Protein AF-A0A523X2W4-F1 (afdb_monomer_lite)

Foldseek 3Di:
DDDPVVVVVPPPPPPFAWFKWFQFPVRDIFTFGFPDDDPFWTWGQTPPPSDTDIDGPNRTPDMDTDDDPVVVVVVVCVVVPPDDDDPDPPVVVVVVVVVVVVVPD

Sequence (105 aa):
MFSILFLSGNLYAKKKGAKLVIQKTDGQKIKGELIAVKKDSLLLLEQESGADVSVDIRNIEMVKIKKSKTLLGASLGFLAGVGVARPPPPQAQLRIAAEERSEYI

Secondary structure (DSSP, 8-state):
---GGGSGGG-----PPPEEEEEETTS-EEEEEEEEE-SSEEEEEETTT--EEEEEGGGEEEEEE---TTHHHHHHHHHHHHS--PPPPHHHHHHHHHHTTSS--

Structure (mmCIF, N/CA/C/O backbone):
data_AF-A0A523X2W4-F1
#
_entry.id   AF-A0A523X2W4-F1
#
loop_
_atom_site.group_PDB
_atom_site.id
_atom_site.type_symbol
_atom_site.label_atom_id
_atom_site.label_alt_id
_atom_site.label_comp_id
_atom_site.label_asym_id
_atom_site.label_entity_id
_atom_site.label_seq_id
_atom_site.pdbx_PDB_ins_code
_atom_site.Cartn_x
_atom_site.Cartn_y
_atom_site.Cartn_z
_atom_site.occupancy
_atom_site.B_iso_or_equiv
_atom_site.auth_seq_id
_atom_site.auth_comp_id
_atom_site.auth_asym_id
_atom_site.auth_atom_id
_atom_site.pdbx_PDB_model_num
ATOM 1 N N . MET A 1 1 ? 21.071 -31.857 -27.191 1.00 49.78 1 MET A N 1
ATOM 2 C CA . MET A 1 1 ? 20.664 -31.680 -25.780 1.00 49.78 1 MET A CA 1
ATOM 3 C C . MET A 1 1 ? 20.540 -30.186 -25.514 1.00 49.78 1 MET A C 1
ATOM 5 O O . MET A 1 1 ? 21.547 -29.499 -25.590 1.00 49.78 1 MET A O 1
ATOM 9 N N . PHE A 1 2 ? 19.328 -29.667 -25.305 1.00 49.03 2 PHE A N 1
ATOM 10 C CA . PHE A 1 2 ? 19.104 -28.249 -24.992 1.00 49.03 2 PHE A CA 1
ATOM 11 C C . PHE A 1 2 ? 19.054 -28.068 -23.472 1.00 49.03 2 PHE A C 1
ATOM 13 O O . PHE A 1 2 ? 18.332 -28.782 -22.782 1.00 49.03 2 PHE A O 1
ATOM 20 N N . SER A 1 3 ? 19.879 -27.159 -22.954 1.00 60.34 3 SER A N 1
ATOM 21 C CA . SER A 1 3 ? 20.070 -26.943 -21.520 1.00 60.34 3 SER A CA 1
ATOM 22 C C . SER A 1 3 ? 18.939 -26.089 -20.936 1.00 60.34 3 SER A C 1
ATOM 24 O O . SER A 1 3 ? 18.702 -24.970 -21.391 1.00 60.34 3 SER A O 1
ATOM 26 N N . ILE A 1 4 ? 18.269 -26.590 -19.894 1.00 63.69 4 ILE A N 1
ATOM 27 C CA . ILE A 1 4 ? 17.222 -25.886 -19.121 1.00 63.69 4 ILE A CA 1
ATOM 28 C C . ILE A 1 4 ? 17.739 -24.574 -18.492 1.00 63.69 4 ILE A C 1
ATOM 30 O O . ILE A 1 4 ? 16.953 -23.684 -18.169 1.00 63.69 4 ILE A O 1
ATOM 34 N N . LEU A 1 5 ? 19.061 -24.400 -18.395 1.00 59.59 5 LEU A N 1
ATOM 35 C CA . LEU A 1 5 ? 19.706 -23.191 -17.874 1.00 59.59 5 LEU A CA 1
ATOM 36 C C . LEU A 1 5 ? 19.472 -21.933 -18.729 1.00 59.59 5 LEU A C 1
ATOM 38 O O . LEU A 1 5 ? 19.657 -20.833 -18.225 1.00 59.59 5 LEU A O 1
ATOM 42 N N . PHE A 1 6 ? 19.047 -22.059 -19.991 1.00 58.38 6 PHE A N 1
ATOM 43 C CA . PHE A 1 6 ? 18.725 -20.892 -20.827 1.00 58.38 6 PHE A CA 1
ATOM 44 C C . PHE A 1 6 ? 17.307 -20.340 -20.578 1.00 58.38 6 PHE A C 1
ATOM 46 O O . PHE A 1 6 ? 16.999 -19.217 -20.973 1.00 58.38 6 PHE A O 1
ATOM 53 N N . LEU A 1 7 ? 16.436 -21.101 -19.898 1.00 54.72 7 LEU A N 1
ATOM 54 C CA . LEU A 1 7 ? 15.036 -20.728 -19.659 1.00 54.72 7 LEU A CA 1
ATOM 55 C C . LEU A 1 7 ? 14.819 -19.980 -18.327 1.00 54.72 7 LEU A C 1
ATOM 57 O O . LEU A 1 7 ? 13.752 -19.411 -18.101 1.00 54.72 7 LEU A O 1
ATOM 61 N N . SER A 1 8 ? 15.831 -19.911 -17.458 1.00 54.94 8 SER A N 1
ATOM 62 C CA . SER A 1 8 ? 15.778 -19.174 -16.185 1.00 54.94 8 SER A CA 1
ATOM 63 C C . SER A 1 8 ? 15.833 -17.647 -16.351 1.00 54.94 8 SER A C 1
ATOM 65 O O . SER A 1 8 ? 15.485 -16.923 -15.419 1.00 54.94 8 SER A O 1
ATOM 67 N N . GLY A 1 9 ? 16.171 -17.133 -17.542 1.00 54.09 9 GLY A N 1
ATOM 68 C CA . GLY A 1 9 ? 16.198 -15.692 -17.830 1.00 54.09 9 GLY A CA 1
ATOM 69 C C . GLY A 1 9 ? 14.828 -14.995 -17.798 1.00 54.09 9 GLY A C 1
ATOM 70 O O . GLY A 1 9 ? 14.770 -13.783 -17.616 1.00 54.09 9 GLY A O 1
ATOM 71 N N . ASN A 1 10 ? 13.721 -15.740 -17.918 1.00 53.56 10 ASN A N 1
ATOM 72 C CA . ASN A 1 10 ? 12.361 -15.176 -17.980 1.00 53.56 10 ASN A CA 1
ATOM 73 C C . ASN A 1 10 ? 11.586 -15.218 -16.649 1.00 53.56 10 ASN A C 1
ATOM 75 O O . ASN A 1 10 ? 10.468 -14.713 -16.572 1.00 53.56 10 ASN A O 1
ATOM 79 N N . LEU A 1 11 ? 12.166 -15.783 -15.583 1.00 49.94 11 LEU A N 1
ATOM 80 C CA . LEU A 1 11 ? 11.532 -15.877 -14.258 1.00 49.94 11 LEU A CA 1
ATOM 81 C C . LEU A 1 11 ? 11.929 -14.748 -13.296 1.00 49.94 11 LEU A C 1
ATOM 83 O O . LEU A 1 11 ? 11.444 -14.706 -12.167 1.00 49.94 11 LEU A O 1
ATOM 87 N N . TYR A 1 12 ? 12.709 -13.763 -13.752 1.00 48.97 12 TYR A N 1
ATOM 88 C CA . TYR A 1 12 ? 12.908 -12.502 -13.030 1.00 48.97 12 TYR A CA 1
ATOM 89 C C . TYR A 1 12 ? 11.727 -11.536 -13.242 1.00 48.97 12 TYR A C 1
ATOM 91 O O . TYR A 1 12 ? 11.887 -10.345 -13.504 1.00 48.97 12 TYR A O 1
ATOM 99 N N . ALA A 1 13 ? 10.496 -12.029 -13.121 1.00 51.12 13 ALA A N 1
ATOM 100 C CA . ALA A 1 13 ? 9.343 -11.161 -12.949 1.00 51.12 13 ALA A CA 1
ATOM 101 C C . ALA A 1 13 ? 9.327 -10.710 -11.485 1.00 51.12 13 ALA A C 1
ATOM 103 O O . ALA A 1 13 ? 8.630 -11.284 -10.648 1.00 51.12 13 ALA A O 1
ATOM 104 N N . LYS A 1 14 ? 10.125 -9.684 -11.155 1.00 53.94 14 LYS A N 1
ATOM 105 C CA . LYS A 1 14 ? 9.997 -8.976 -9.876 1.00 53.94 14 LYS A CA 1
ATOM 106 C C . LYS A 1 14 ? 8.569 -8.433 -9.826 1.00 53.94 14 LYS A C 1
ATOM 108 O O . LYS A 1 14 ? 8.281 -7.420 -10.465 1.00 53.94 14 LYS A O 1
ATOM 113 N N . LYS A 1 15 ? 7.664 -9.135 -9.133 1.00 58.53 15 LYS A N 1
ATOM 114 C CA . LYS A 1 15 ? 6.296 -8.676 -8.872 1.00 58.53 15 LYS A CA 1
ATOM 115 C C . LYS A 1 15 ? 6.414 -7.407 -8.036 1.00 58.53 15 LYS A C 1
ATOM 117 O O . LYS A 1 15 ? 6.517 -7.474 -6.820 1.00 58.53 15 LYS A O 1
ATOM 122 N N . LYS A 1 16 ? 6.499 -6.259 -8.705 1.00 69.62 16 LYS A N 1
ATOM 123 C CA . LYS A 1 16 ? 6.402 -4.960 -8.048 1.00 69.62 16 LYS A CA 1
ATOM 124 C C . LYS A 1 16 ? 4.965 -4.842 -7.562 1.00 69.62 16 LYS A C 1
ATOM 126 O O . LYS A 1 16 ? 4.038 -4.966 -8.367 1.00 69.62 16 LYS A O 1
ATOM 131 N N . GLY A 1 17 ? 4.796 -4.668 -6.261 1.00 77.19 17 GLY A N 1
ATOM 132 C CA . GLY A 1 17 ? 3.515 -4.367 -5.652 1.00 77.19 17 GLY A CA 1
ATOM 133 C C . GLY A 1 17 ? 2.912 -3.092 -6.238 1.00 77.19 17 GLY A C 1
ATOM 134 O O . GLY A 1 17 ? 3.569 -2.293 -6.919 1.00 77.19 17 GLY A O 1
ATOM 135 N N . ALA A 1 18 ? 1.620 -2.887 -5.997 1.00 87.38 18 ALA A N 1
ATOM 136 C CA . ALA A 1 18 ? 0.953 -1.672 -6.441 1.00 87.38 18 ALA A CA 1
ATOM 137 C C . ALA A 1 18 ? 1.504 -0.467 -5.665 1.00 87.38 18 ALA A C 1
ATOM 139 O O . ALA A 1 18 ? 1.521 -0.474 -4.437 1.00 87.38 18 ALA A O 1
ATOM 140 N N . LYS A 1 19 ? 1.922 0.594 -6.365 1.00 91.75 19 LYS A N 1
ATOM 141 C CA . LYS A 1 19 ? 2.274 1.860 -5.708 1.00 91.75 19 LYS A CA 1
ATOM 142 C C . LYS A 1 19 ? 1.005 2.573 -5.267 1.00 91.75 19 LYS A C 1
ATOM 144 O O . LYS A 1 19 ? 0.180 2.942 -6.110 1.00 91.75 19 LYS A O 1
ATOM 149 N N . LEU A 1 20 ? 0.876 2.787 -3.966 1.00 92.56 20 LEU A N 1
ATOM 150 C CA . LEU A 1 20 ? -0.283 3.389 -3.331 1.00 92.56 20 LEU A CA 1
ATOM 151 C C . LEU A 1 20 ? 0.072 4.727 -2.689 1.00 92.56 20 LEU A C 1
ATOM 153 O O . LEU A 1 20 ? 1.182 4.947 -2.201 1.00 92.56 20 LEU A O 1
ATOM 157 N N . VAL A 1 21 ? -0.915 5.613 -2.679 1.00 95.00 21 VAL A N 1
ATOM 158 C CA . VAL A 1 21 ? -0.973 6.769 -1.791 1.00 95.00 21 VAL A CA 1
ATOM 159 C C . VAL A 1 21 ? -2.217 6.592 -0.934 1.00 95.00 21 VAL A C 1
ATOM 161 O O . VAL A 1 21 ? -3.326 6.566 -1.470 1.00 95.00 21 VAL A O 1
ATOM 164 N N . ILE A 1 22 ? -2.023 6.431 0.369 1.00 95.00 22 ILE A N 1
ATOM 165 C CA . ILE A 1 22 ? -3.092 6.300 1.356 1.00 95.00 22 ILE A CA 1
ATOM 166 C C . ILE A 1 22 ? -3.237 7.633 2.068 1.00 95.00 22 ILE A C 1
ATOM 168 O O . ILE A 1 22 ? -2.251 8.185 2.555 1.00 95.00 22 ILE A O 1
ATOM 172 N N . GLN A 1 23 ? -4.465 8.129 2.133 1.00 96.62 23 GLN A N 1
ATOM 173 C CA . GLN A 1 23 ? -4.835 9.233 3.000 1.00 96.62 23 GLN A CA 1
ATOM 174 C C . GLN A 1 23 ? -5.560 8.660 4.213 1.00 96.62 23 GLN A C 1
ATOM 176 O O . GLN A 1 23 ? -6.548 7.935 4.064 1.00 96.62 23 GLN A O 1
ATOM 181 N N . LYS A 1 24 ? -5.017 8.934 5.397 1.00 95.75 24 LYS A N 1
ATOM 182 C CA . LYS A 1 24 ? -5.623 8.546 6.662 1.00 95.75 24 LYS A CA 1
ATOM 183 C C . LYS A 1 24 ? -6.693 9.549 7.083 1.00 95.75 24 LYS A C 1
ATOM 185 O O . LYS A 1 24 ? -6.647 10.711 6.690 1.00 95.75 24 LYS A O 1
ATOM 190 N N . THR A 1 25 ? -7.602 9.103 7.941 1.00 96.38 25 THR A N 1
ATOM 191 C CA . THR A 1 25 ? -8.656 9.937 8.542 1.00 96.38 25 THR A CA 1
ATOM 192 C C . THR A 1 25 ? -8.118 11.077 9.414 1.00 96.38 25 THR A C 1
ATOM 194 O O . THR A 1 25 ? -8.805 12.073 9.605 1.00 96.38 25 THR A O 1
ATOM 197 N N . ASP A 1 26 ? -6.881 10.970 9.907 1.00 93.50 26 ASP A N 1
ATOM 198 C CA . ASP A 1 26 ? -6.172 12.027 10.643 1.00 93.50 26 ASP A CA 1
ATOM 199 C C . ASP A 1 26 ? -5.482 13.063 9.727 1.00 93.50 26 ASP A C 1
ATOM 201 O O . ASP A 1 26 ? -4.780 13.955 10.202 1.00 93.50 26 ASP A O 1
ATOM 205 N N . GLY A 1 27 ? -5.654 12.941 8.406 1.00 92.56 27 GLY A N 1
ATOM 206 C CA . GLY A 1 27 ? -5.046 13.811 7.401 1.00 92.56 27 GLY A CA 1
ATOM 207 C C . GLY A 1 27 ? -3.626 13.415 6.981 1.00 92.56 27 GLY A C 1
ATOM 208 O O . GLY A 1 27 ? -3.099 13.989 6.021 1.00 92.56 27 GLY A O 1
ATOM 209 N N . GLN A 1 28 ? -2.998 12.420 7.624 1.00 94.50 28 GLN A N 1
ATOM 210 C CA . GLN A 1 28 ? -1.676 11.943 7.218 1.00 94.50 28 GLN A CA 1
ATOM 211 C C . GLN A 1 28 ? -1.728 11.254 5.851 1.00 94.50 28 GLN A C 1
ATOM 213 O O . GLN A 1 28 ? -2.698 10.585 5.487 1.00 94.50 28 GLN A O 1
ATOM 218 N N . LYS A 1 29 ? -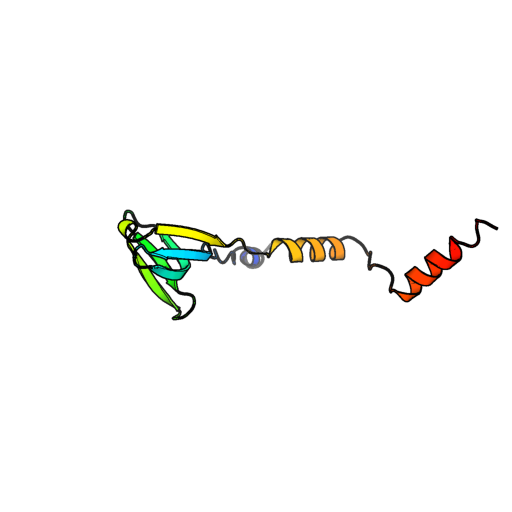0.636 11.370 5.090 1.00 94.88 29 LYS A N 1
ATOM 219 C CA . LYS A 1 29 ? -0.488 10.720 3.785 1.00 94.88 29 LYS A CA 1
ATOM 220 C C . LYS A 1 29 ? 0.695 9.771 3.796 1.00 94.88 29 LYS A C 1
ATOM 222 O O . LYS A 1 29 ? 1.825 10.205 3.972 1.00 94.88 29 LYS A O 1
ATOM 227 N N . ILE A 1 30 ? 0.431 8.498 3.520 1.00 94.38 30 ILE A N 1
ATOM 228 C CA . ILE A 1 30 ? 1.456 7.462 3.391 1.00 94.38 30 ILE A CA 1
ATOM 229 C C . ILE A 1 30 ? 1.616 7.115 1.915 1.00 94.38 30 ILE A C 1
ATOM 231 O O . ILE A 1 30 ? 0.640 6.828 1.218 1.00 94.38 30 ILE A O 1
ATOM 235 N N . LYS A 1 31 ? 2.856 7.133 1.426 1.00 94.81 31 LYS A N 1
ATOM 236 C CA . LYS A 1 31 ? 3.209 6.709 0.067 1.00 94.81 31 LYS A CA 1
ATOM 237 C C . LYS A 1 31 ? 4.057 5.453 0.159 1.00 94.81 31 LYS A C 1
ATOM 239 O O . LYS A 1 31 ? 5.073 5.452 0.847 1.00 94.81 31 LYS A O 1
ATOM 244 N N . GLY A 1 32 ? 3.670 4.407 -0.558 1.00 93.31 32 GLY A N 1
ATOM 245 C CA . GLY A 1 32 ? 4.383 3.141 -0.468 1.00 93.31 32 GLY A CA 1
ATOM 246 C C . GLY A 1 32 ? 4.012 2.132 -1.539 1.00 93.31 32 GLY A C 1
ATOM 247 O O . GLY A 1 32 ? 3.179 2.387 -2.411 1.00 93.31 32 GLY A O 1
ATOM 248 N N . GLU A 1 33 ? 4.663 0.980 -1.481 1.00 93.25 33 GLU A N 1
ATOM 249 C CA . GLU A 1 33 ? 4.364 -0.188 -2.304 1.00 93.25 33 GLU A CA 1
ATOM 250 C C . GLU A 1 33 ? 3.551 -1.189 -1.483 1.00 93.25 33 GLU A C 1
ATOM 252 O O . GLU A 1 33 ? 3.929 -1.532 -0.368 1.00 93.25 33 GLU A O 1
ATOM 257 N N . LEU A 1 34 ? 2.415 -1.645 -2.009 1.00 92.94 34 LEU A N 1
ATOM 258 C CA . LEU A 1 34 ? 1.592 -2.647 -1.340 1.00 92.94 34 LEU A CA 1
ATOM 259 C C . LEU A 1 34 ? 2.321 -3.993 -1.330 1.00 92.94 34 LEU A C 1
ATOM 261 O O . LEU A 1 34 ? 2.559 -4.569 -2.392 1.00 92.94 34 LEU A O 1
ATOM 265 N N . ILE A 1 35 ? 2.615 -4.500 -0.134 1.00 92.19 35 ILE A N 1
ATOM 266 C CA . ILE A 1 35 ? 3.230 -5.814 0.073 1.00 92.19 35 ILE A CA 1
ATOM 267 C C . ILE A 1 35 ? 2.137 -6.878 0.208 1.00 92.19 35 ILE A C 1
ATOM 269 O O . ILE A 1 35 ? 2.170 -7.898 -0.478 1.00 92.19 35 ILE A O 1
ATOM 273 N N . ALA A 1 36 ? 1.161 -6.644 1.093 1.00 91.25 36 ALA A N 1
ATOM 274 C CA . ALA A 1 36 ? 0.104 -7.605 1.396 1.00 91.25 36 ALA A CA 1
ATOM 275 C C . ALA A 1 36 ? -1.185 -6.922 1.86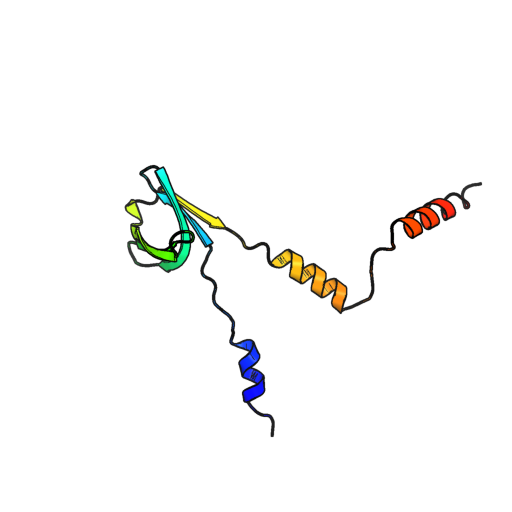9 1.00 91.25 36 ALA A C 1
ATOM 277 O O . ALA A 1 36 ? -1.158 -5.859 2.488 1.00 91.25 36 ALA A O 1
ATOM 278 N N . VAL A 1 37 ? -2.317 -7.582 1.620 1.00 91.31 37 VAL A N 1
ATOM 279 C CA . VAL A 1 37 ? -3.635 -7.203 2.143 1.00 91.31 37 VAL A CA 1
ATOM 280 C C . VAL A 1 37 ? -4.035 -8.238 3.186 1.00 91.31 37 VAL A C 1
ATOM 282 O O . VAL A 1 37 ? -4.112 -9.428 2.882 1.00 91.31 37 VAL A O 1
ATOM 285 N N . LYS A 1 38 ? -4.258 -7.792 4.419 1.00 92.81 38 LYS A N 1
ATOM 286 C CA . LYS A 1 38 ? -4.829 -8.597 5.502 1.00 92.81 38 LYS A CA 1
ATOM 287 C C . LYS A 1 38 ? -6.309 -8.246 5.650 1.00 92.81 38 LYS A C 1
ATOM 289 O O . LYS A 1 38 ? -6.786 -7.290 5.047 1.00 92.81 38 LYS A O 1
ATOM 294 N N . LYS A 1 39 ? -7.031 -9.016 6.468 1.00 93.81 39 LYS A N 1
ATOM 295 C CA . LYS A 1 39 ? -8.475 -8.835 6.687 1.00 93.81 39 LYS A CA 1
ATOM 296 C C . LYS A 1 39 ? -8.838 -7.400 7.094 1.00 93.81 39 LYS A C 1
ATOM 298 O O . LYS A 1 39 ? -9.756 -6.833 6.519 1.00 93.81 39 LYS A O 1
ATOM 303 N N . ASP A 1 40 ? -8.068 -6.826 8.019 1.00 95.06 40 ASP A N 1
ATOM 304 C CA . ASP A 1 40 ? -8.364 -5.524 8.634 1.00 95.06 40 ASP A CA 1
ATOM 305 C C . ASP A 1 40 ? -7.235 -4.494 8.434 1.00 95.06 40 ASP A C 1
ATOM 307 O O . ASP A 1 40 ? -7.280 -3.392 8.981 1.00 95.06 40 ASP A O 1
ATOM 311 N N . SER A 1 41 ? -6.196 -4.828 7.658 1.00 94.56 41 SER A N 1
ATOM 312 C CA . SER A 1 41 ? -5.062 -3.926 7.440 1.00 94.56 41 SER A CA 1
ATOM 313 C C . SER A 1 41 ? -4.352 -4.110 6.102 1.00 94.56 41 SER A C 1
ATOM 315 O O . SER A 1 41 ? -4.380 -5.173 5.480 1.00 94.56 41 SER A O 1
ATOM 317 N N . LEU A 1 42 ? -3.670 -3.052 5.670 1.00 94.06 42 LEU A N 1
ATOM 318 C CA . LEU A 1 42 ? -2.786 -3.032 4.510 1.00 94.06 42 LEU A CA 1
ATOM 319 C C . LEU A 1 42 ? -1.336 -2.968 4.977 1.00 94.06 42 LEU A C 1
ATOM 321 O O . LEU A 1 42 ? -0.985 -2.102 5.774 1.00 94.06 42 LEU A O 1
ATOM 325 N N . LEU A 1 43 ? -0.493 -3.858 4.458 1.00 94.69 43 LEU A N 1
ATOM 326 C CA . LEU A 1 43 ? 0.947 -3.825 4.685 1.00 94.69 43 LEU A CA 1
ATOM 327 C C . LEU A 1 43 ? 1.626 -3.137 3.503 1.00 94.69 43 LEU A C 1
ATOM 329 O O . LEU A 1 43 ? 1.523 -3.608 2.365 1.00 94.69 43 LEU A O 1
ATOM 333 N N . LEU A 1 44 ? 2.321 -2.038 3.775 1.00 94.25 44 LEU A N 1
ATOM 334 C CA . LEU A 1 44 ? 3.014 -1.239 2.773 1.00 94.25 44 LEU A CA 1
ATOM 335 C C . LEU A 1 44 ? 4.496 -1.138 3.095 1.00 94.25 44 LEU A C 1
ATOM 337 O O . LEU A 1 44 ? 4.863 -0.951 4.248 1.00 94.25 44 LEU A O 1
ATOM 341 N N . LEU A 1 45 ? 5.317 -1.158 2.055 1.00 94.06 45 LEU A N 1
ATOM 342 C CA . LEU A 1 45 ? 6.683 -0.666 2.119 1.00 94.06 45 LEU A CA 1
ATOM 343 C C . LEU A 1 45 ? 6.643 0.850 1.941 1.00 94.06 45 LEU A C 1
ATOM 345 O O . LEU A 1 45 ? 6.335 1.328 0.842 1.00 94.06 45 LEU A O 1
ATOM 349 N N . GLU A 1 46 ? 6.902 1.618 2.994 1.00 94.12 46 GLU A N 1
ATOM 350 C CA . GLU A 1 46 ? 6.906 3.075 2.898 1.00 94.12 46 GLU A CA 1
ATOM 351 C C . GLU A 1 46 ? 8.071 3.555 2.024 1.00 94.12 46 GLU A C 1
ATOM 353 O O . GLU A 1 46 ? 9.205 3.100 2.144 1.00 94.12 46 GLU A O 1
ATOM 358 N N . GLN A 1 47 ? 7.793 4.491 1.118 1.00 91.00 47 GLN A N 1
ATOM 359 C CA . GLN A 1 47 ? 8.774 4.946 0.138 1.00 91.00 47 GLN A CA 1
ATOM 360 C C . GLN A 1 47 ? 9.909 5.787 0.751 1.00 91.00 47 GLN A C 1
ATOM 362 O O . GLN A 1 47 ? 11.000 5.801 0.184 1.00 91.00 47 GLN A O 1
ATOM 367 N N . GLU A 1 48 ? 9.651 6.519 1.839 1.00 90.31 48 GLU A N 1
ATOM 368 C CA . GLU A 1 48 ? 10.613 7.467 2.421 1.00 90.31 48 GLU A CA 1
ATOM 369 C C . GLU A 1 48 ? 11.536 6.791 3.437 1.00 90.31 48 GLU A C 1
ATOM 371 O O . GLU A 1 48 ? 12.753 6.834 3.266 1.00 90.31 48 GLU A O 1
ATOM 376 N N . SER A 1 49 ? 10.981 6.112 4.446 1.00 91.38 49 SER A N 1
ATOM 377 C CA . SER A 1 49 ? 11.792 5.381 5.429 1.00 91.38 49 SER A CA 1
ATOM 378 C C . SER A 1 49 ? 12.276 4.012 4.943 1.00 91.38 49 SER A C 1
ATOM 380 O O . SER A 1 49 ? 13.231 3.472 5.497 1.00 91.38 49 SER A O 1
ATOM 382 N N . GLY A 1 50 ? 11.617 3.422 3.939 1.00 91.38 50 GLY A N 1
ATOM 383 C CA . GLY A 1 50 ? 11.838 2.025 3.562 1.00 91.38 50 GLY A CA 1
ATOM 384 C C . GLY A 1 50 ? 11.320 1.022 4.598 1.00 91.38 50 GLY A C 1
ATOM 385 O O . GLY A 1 50 ? 11.642 -0.158 4.495 1.00 91.38 50 GLY A O 1
ATOM 386 N N . ALA A 1 51 ? 10.555 1.471 5.598 1.00 93.38 51 ALA A N 1
ATOM 387 C CA . ALA A 1 51 ? 10.009 0.615 6.640 1.00 93.38 51 ALA A CA 1
ATOM 388 C C . ALA A 1 51 ? 8.715 -0.085 6.203 1.00 93.38 51 ALA A C 1
ATOM 390 O O . ALA A 1 51 ? 7.933 0.434 5.399 1.00 93.38 51 ALA A O 1
ATOM 391 N N . ASP A 1 52 ? 8.458 -1.240 6.813 1.00 93.88 52 ASP A N 1
ATOM 392 C CA . 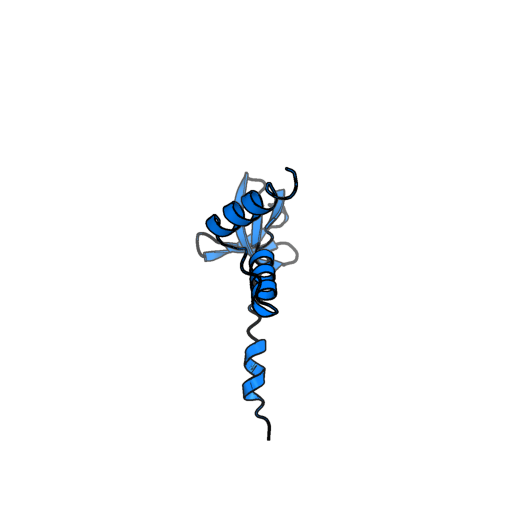ASP A 1 52 ? 7.189 -1.947 6.689 1.00 93.88 52 ASP A CA 1
ATOM 393 C C . ASP A 1 52 ? 6.149 -1.305 7.613 1.00 93.88 52 ASP A C 1
ATOM 395 O O . ASP A 1 52 ? 6.254 -1.349 8.840 1.00 93.88 52 ASP A O 1
ATOM 399 N N . VAL A 1 53 ? 5.116 -0.714 7.019 1.00 93.56 53 VAL A N 1
ATOM 400 C CA . VAL A 1 53 ? 4.053 -0.005 7.730 1.00 93.56 53 VAL A CA 1
ATOM 401 C C . VAL A 1 53 ? 2.729 -0.729 7.532 1.00 93.56 53 VAL A C 1
ATOM 403 O O . VAL A 1 53 ? 2.267 -0.940 6.411 1.00 93.56 53 VAL A O 1
ATOM 406 N N . SER A 1 54 ? 2.089 -1.091 8.643 1.00 95.19 54 SER A N 1
ATOM 407 C CA . SER A 1 54 ? 0.735 -1.646 8.648 1.00 95.19 54 SER A CA 1
ATOM 408 C C . SER A 1 54 ? -0.281 -0.535 8.904 1.00 95.19 54 SER A C 1
ATOM 410 O O . SER A 1 54 ? -0.217 0.143 9.927 1.00 95.19 54 SER A O 1
ATOM 412 N N . VAL A 1 55 ? -1.246 -0.373 8.003 1.00 94.44 55 VAL A N 1
ATOM 413 C CA . VAL A 1 55 ? -2.322 0.620 8.111 1.00 94.44 55 VAL A CA 1
ATOM 414 C C . VAL A 1 55 ? -3.655 -0.097 8.297 1.00 94.44 55 VAL A C 1
ATOM 416 O O . VAL A 1 55 ? -4.039 -0.905 7.457 1.00 94.44 55 VAL A O 1
ATOM 419 N N . ASP A 1 56 ? -4.353 0.188 9.396 1.00 96.06 56 ASP A N 1
ATOM 420 C CA . ASP A 1 56 ? -5.708 -0.320 9.658 1.00 96.06 56 ASP A CA 1
ATOM 421 C C . ASP A 1 56 ? -6.707 0.286 8.664 1.00 96.06 56 ASP A C 1
ATOM 423 O O . ASP A 1 56 ? -6.690 1.497 8.436 1.00 96.06 56 ASP A O 1
ATOM 427 N N . ILE A 1 57 ? -7.584 -0.543 8.092 1.00 94.56 57 ILE A N 1
ATOM 428 C CA . ILE A 1 57 ? -8.569 -0.120 7.085 1.00 94.56 57 ILE A CA 1
ATOM 429 C C . ILE A 1 57 ? -9.533 0.936 7.645 1.00 94.56 57 ILE A C 1
ATOM 431 O O . ILE A 1 57 ? -9.943 1.833 6.914 1.00 94.56 57 ILE A O 1
ATOM 435 N N . ARG A 1 58 ? -9.842 0.897 8.946 1.00 95.50 58 ARG A N 1
ATOM 436 C CA . ARG A 1 58 ? -10.721 1.876 9.613 1.00 95.50 58 ARG A CA 1
ATOM 437 C C . ARG A 1 58 ? -10.135 3.285 9.637 1.00 95.50 58 ARG A C 1
ATOM 439 O O . ARG A 1 58 ? -10.875 4.255 9.742 1.00 95.50 58 ARG A O 1
ATOM 446 N N . ASN A 1 59 ? -8.814 3.390 9.522 1.00 95.31 59 ASN A N 1
ATOM 447 C CA . ASN A 1 59 ? -8.100 4.661 9.520 1.00 95.31 59 ASN A CA 1
ATOM 448 C C . ASN A 1 59 ? -7.843 5.179 8.102 1.00 95.31 59 ASN A C 1
ATOM 450 O O . ASN A 1 59 ? -7.113 6.153 7.950 1.00 95.31 59 ASN A O 1
ATOM 454 N N . ILE A 1 60 ? -8.391 4.535 7.066 1.00 95.06 60 ILE A N 1
ATOM 455 C CA . ILE A 1 60 ? -8.207 4.923 5.667 1.00 95.06 60 ILE A CA 1
ATOM 456 C C . ILE A 1 60 ? -9.417 5.727 5.200 1.00 95.06 60 ILE A C 1
ATOM 458 O O . ILE A 1 60 ? -10.532 5.223 5.150 1.00 95.06 60 ILE A O 1
ATOM 462 N N . GLU A 1 61 ? -9.169 6.964 4.788 1.00 96.19 61 GLU A N 1
ATOM 463 C CA . GLU A 1 61 ? -10.167 7.808 4.131 1.00 96.19 61 GLU A CA 1
ATOM 464 C C . GLU A 1 61 ? -10.186 7.544 2.618 1.00 96.19 61 GLU A C 1
ATOM 466 O O . GLU A 1 61 ? -11.241 7.420 1.999 1.00 96.19 61 GLU A O 1
ATOM 471 N N . MET A 1 62 ? -9.003 7.434 2.003 1.00 94.62 62 MET A N 1
ATOM 472 C CA . MET A 1 62 ? -8.871 7.274 0.556 1.00 94.62 62 MET A CA 1
ATOM 473 C C . MET A 1 62 ? -7.633 6.460 0.183 1.00 94.62 62 MET A C 1
ATOM 475 O O . MET A 1 62 ? -6.548 6.646 0.738 1.00 94.62 62 MET A O 1
ATOM 479 N N . VAL A 1 63 ? -7.776 5.613 -0.841 1.00 93.81 63 VAL A N 1
ATOM 480 C CA . VAL A 1 63 ? -6.664 4.888 -1.470 1.00 93.81 63 VAL A CA 1
ATOM 481 C C . VAL A 1 63 ? -6.549 5.294 -2.933 1.00 93.81 63 VAL A C 1
ATOM 483 O O . VAL A 1 63 ? -7.485 5.128 -3.713 1.00 93.81 63 VAL A O 1
ATOM 486 N N . LYS A 1 64 ? -5.373 5.781 -3.334 1.00 94.06 64 LYS A N 1
ATOM 487 C CA . LYS A 1 64 ? -5.065 6.107 -4.729 1.00 94.06 64 LYS A CA 1
ATOM 488 C C . LYS A 1 64 ? -3.966 5.202 -5.268 1.00 94.06 64 LYS A C 1
ATOM 490 O O . LYS A 1 64 ? -2.851 5.187 -4.752 1.00 94.06 64 LYS A O 1
ATOM 495 N N . ILE A 1 65 ? -4.256 4.504 -6.364 1.00 90.44 65 ILE A N 1
ATOM 496 C CA . ILE A 1 65 ? -3.294 3.645 -7.065 1.00 90.44 65 ILE A CA 1
ATOM 497 C C . ILE A 1 65 ? -2.565 4.467 -8.132 1.00 90.44 65 ILE A C 1
ATOM 499 O O . ILE A 1 65 ? -3.191 5.082 -8.998 1.00 90.44 65 ILE A O 1
ATOM 503 N N . LYS A 1 66 ? -1.229 4.473 -8.107 1.00 84.06 66 LYS A N 1
ATOM 504 C CA . LYS A 1 66 ? -0.418 5.175 -9.108 1.00 84.06 66 LYS A CA 1
ATOM 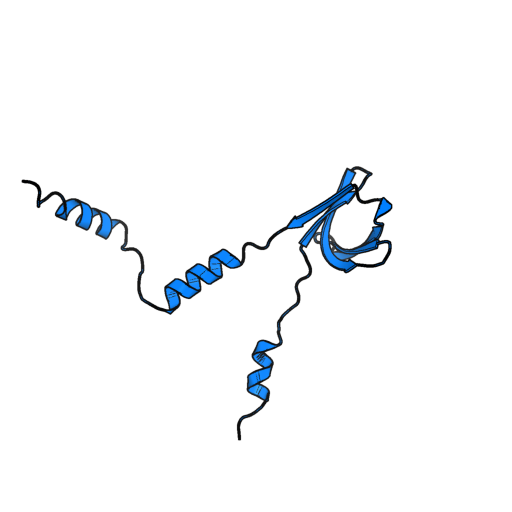505 C C . LYS A 1 66 ? -0.036 4.221 -10.242 1.00 84.06 66 LYS A C 1
ATOM 507 O O . LYS A 1 66 ? 0.748 3.296 -10.045 1.00 84.06 66 LYS A O 1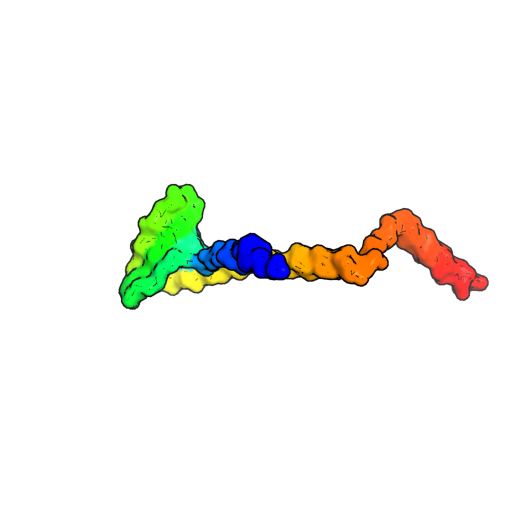
ATOM 512 N N . LYS A 1 67 ? -0.546 4.470 -11.453 1.00 69.06 67 LYS A N 1
ATOM 513 C CA . LYS A 1 67 ? -0.145 3.719 -12.657 1.00 69.06 67 LYS A CA 1
ATOM 514 C C . LYS A 1 67 ? 1.308 4.038 -13.039 1.00 69.06 67 LYS A C 1
ATOM 516 O O . LYS A 1 67 ? 1.725 5.198 -13.021 1.00 69.06 67 LYS A O 1
ATOM 521 N N . SER A 1 68 ? 2.079 3.008 -13.390 1.00 62.72 68 SER A N 1
ATOM 522 C CA . SER A 1 68 ? 3.446 3.157 -13.907 1.00 62.72 68 SER A CA 1
ATOM 523 C C . SER A 1 68 ? 3.419 3.574 -15.383 1.00 62.72 68 SER A C 1
ATOM 525 O O . SER A 1 68 ? 2.703 2.972 -16.178 1.00 62.72 68 SER A O 1
ATOM 527 N N . LYS A 1 69 ? 4.217 4.580 -15.772 1.00 61.19 69 LYS A N 1
ATOM 528 C CA . LYS A 1 69 ? 4.330 5.093 -17.159 1.00 61.19 69 LYS A CA 1
ATOM 529 C C . LYS A 1 69 ? 5.171 4.198 -18.089 1.00 61.19 69 LYS A C 1
ATOM 531 O O . LYS A 1 69 ? 5.551 4.621 -19.176 1.00 61.19 69 LYS A O 1
ATOM 536 N N . THR A 1 70 ? 5.474 2.967 -17.683 1.00 56.41 70 THR A N 1
ATOM 537 C CA . THR A 1 70 ? 6.371 2.047 -18.406 1.00 56.41 70 THR A CA 1
ATOM 538 C C . THR A 1 70 ? 5.881 1.650 -19.803 1.00 56.41 70 THR A C 1
ATOM 540 O O . THR A 1 70 ? 6.676 1.151 -20.592 1.00 56.41 70 THR A O 1
ATOM 543 N N . LEU A 1 71 ? 4.616 1.915 -20.144 1.00 55.78 71 LEU A N 1
ATOM 544 C CA . LEU A 1 71 ? 4.052 1.617 -21.463 1.00 55.78 71 LEU A CA 1
ATOM 545 C C . LEU A 1 71 ? 4.643 2.483 -22.596 1.00 55.78 71 LEU A C 1
ATOM 547 O O . LEU A 1 71 ? 4.715 2.030 -23.730 1.00 55.78 71 LEU A O 1
ATOM 551 N N . LEU A 1 72 ? 5.098 3.705 -22.294 1.00 53.31 72 LEU A N 1
ATOM 552 C CA . LEU A 1 72 ? 5.533 4.679 -23.310 1.00 53.31 72 LEU A CA 1
ATOM 553 C C . LEU A 1 72 ? 6.931 4.390 -23.885 1.00 53.31 72 LEU A C 1
ATOM 555 O O . LEU A 1 72 ? 7.203 4.690 -25.043 1.00 53.31 72 LEU A O 1
ATOM 559 N N . GLY A 1 73 ? 7.823 3.791 -23.092 1.00 52.66 73 GLY A N 1
ATOM 560 C CA . GLY A 1 73 ? 9.158 3.401 -23.563 1.00 52.66 73 GLY A CA 1
ATOM 561 C C . GLY A 1 73 ? 9.144 2.110 -24.384 1.00 52.66 73 GLY A C 1
ATOM 562 O O . GLY A 1 73 ? 9.891 1.984 -25.350 1.00 52.66 73 GLY A O 1
ATOM 563 N N . ALA A 1 74 ? 8.254 1.173 -24.039 1.00 54.16 74 ALA A N 1
ATOM 564 C CA . ALA A 1 74 ? 8.114 -0.099 -24.742 1.00 54.16 74 ALA A CA 1
ATOM 565 C C . ALA A 1 74 ? 7.555 0.082 -26.163 1.00 54.16 74 ALA A C 1
ATOM 567 O O . ALA A 1 74 ? 8.022 -0.583 -27.081 1.00 54.16 74 ALA A O 1
ATOM 568 N N . SER A 1 75 ? 6.628 1.026 -26.375 1.00 56.06 75 SER A N 1
ATOM 569 C CA . SER A 1 75 ? 6.129 1.355 -27.717 1.00 56.06 75 SER A CA 1
ATOM 570 C C . SER A 1 75 ? 7.193 2.017 -28.597 1.00 56.06 75 SER A C 1
ATOM 572 O O . SER A 1 75 ? 7.275 1.710 -29.780 1.00 56.06 75 SER A O 1
ATOM 574 N N . LEU A 1 76 ? 8.047 2.881 -28.035 1.00 52.94 76 LEU A N 1
ATOM 575 C CA . LEU A 1 76 ? 9.142 3.512 -28.784 1.00 52.94 76 LEU A CA 1
ATOM 576 C C . LEU A 1 76 ? 10.248 2.513 -29.152 1.00 52.94 76 LEU A C 1
ATOM 578 O O . LEU A 1 76 ? 10.731 2.528 -30.280 1.00 52.94 76 LEU A O 1
ATOM 582 N N . GLY A 1 77 ? 10.622 1.621 -28.229 1.00 53.00 77 GLY A N 1
ATOM 583 C CA . GLY A 1 77 ? 11.602 0.564 -28.497 1.00 53.00 77 GLY A CA 1
ATOM 584 C C . GLY A 1 77 ? 11.096 -0.484 -29.492 1.00 53.00 77 GLY A C 1
ATOM 585 O O . GLY A 1 77 ? 11.859 -0.935 -30.340 1.00 53.00 77 GLY A O 1
ATOM 586 N N . PHE A 1 78 ? 9.802 -0.822 -29.438 1.00 54.12 78 PHE A N 1
ATOM 587 C CA . PHE A 1 78 ? 9.173 -1.725 -30.401 1.00 54.12 78 PHE A CA 1
ATOM 588 C C . PHE A 1 78 ? 9.140 -1.109 -31.806 1.00 54.12 78 PHE A C 1
ATOM 590 O O . PHE A 1 78 ? 9.570 -1.757 -32.750 1.00 54.12 78 PHE A O 1
ATOM 597 N N . LEU A 1 79 ? 8.747 0.163 -31.952 1.00 54.44 79 LEU A N 1
ATOM 598 C CA . LEU A 1 79 ? 8.753 0.844 -33.256 1.00 54.44 79 LEU A CA 1
ATOM 599 C C . LEU A 1 79 ? 10.166 1.033 -33.831 1.00 54.44 79 LEU A C 1
ATOM 601 O O . LEU A 1 79 ? 10.350 0.915 -35.036 1.00 54.44 79 LEU A O 1
ATOM 605 N N . ALA A 1 80 ? 11.173 1.275 -32.988 1.00 56.31 80 ALA A N 1
ATOM 606 C CA . ALA A 1 80 ? 12.558 1.404 -33.441 1.00 56.31 80 ALA A CA 1
ATOM 607 C C . ALA A 1 80 ? 13.208 0.058 -33.829 1.00 56.31 80 ALA A C 1
ATOM 609 O O . ALA A 1 80 ? 14.188 0.054 -34.571 1.00 56.31 80 ALA A O 1
ATOM 610 N N . GLY A 1 81 ? 12.691 -1.069 -33.322 1.00 48.94 81 GLY A N 1
ATOM 611 C CA . GLY A 1 81 ? 13.288 -2.397 -33.494 1.00 48.94 81 GLY A CA 1
ATOM 612 C C . GLY A 1 81 ? 12.819 -3.182 -34.724 1.00 48.94 81 GLY A C 1
ATOM 613 O O . GLY A 1 81 ? 13.549 -4.062 -35.169 1.00 48.94 81 GLY A O 1
ATOM 614 N N . VAL A 1 82 ? 11.642 -2.879 -35.289 1.00 54.78 82 VAL A N 1
ATOM 615 C CA . VAL A 1 82 ? 11.095 -3.610 -36.459 1.00 54.78 82 VAL A CA 1
ATOM 616 C C . VAL A 1 82 ? 11.274 -2.908 -37.806 1.00 54.78 82 VAL A C 1
ATOM 618 O O . VAL A 1 82 ? 11.022 -3.519 -38.840 1.00 54.78 82 VAL A O 1
ATOM 621 N N . GLY A 1 83 ? 11.752 -1.667 -37.855 1.00 47.09 83 GLY A N 1
ATOM 622 C CA . GLY A 1 83 ? 11.966 -1.001 -39.136 1.00 47.09 83 GLY A CA 1
ATOM 623 C C . GLY A 1 83 ? 12.445 0.428 -38.971 1.00 47.09 83 GLY A C 1
ATOM 624 O O . GLY A 1 83 ? 11.929 1.191 -38.163 1.00 47.09 83 GLY A O 1
ATOM 625 N N . VAL A 1 84 ? 13.458 0.787 -39.745 1.00 55.12 84 VAL A N 1
ATOM 626 C CA . VAL A 1 84 ? 14.072 2.109 -39.778 1.00 55.12 84 VAL A CA 1
ATOM 627 C C . VAL A 1 84 ? 13.026 3.173 -40.125 1.00 55.12 84 VAL A C 1
ATOM 629 O O . VAL A 1 84 ? 12.630 3.302 -41.275 1.00 55.12 84 VAL A O 1
ATOM 632 N N . ALA A 1 85 ? 12.623 3.983 -39.150 1.00 52.56 85 ALA A N 1
ATOM 633 C CA . ALA A 1 85 ? 11.979 5.268 -39.407 1.00 52.56 85 ALA A CA 1
ATOM 634 C C . ALA A 1 85 ? 12.411 6.272 -38.336 1.00 52.56 85 ALA A C 1
ATOM 636 O O . ALA A 1 85 ? 11.693 6.592 -37.390 1.00 52.56 85 ALA A O 1
ATOM 637 N N . ARG A 1 86 ? 13.649 6.756 -38.465 1.00 56.34 86 ARG A N 1
ATOM 638 C CA . ARG A 1 86 ? 14.086 7.955 -37.749 1.00 56.34 86 ARG A CA 1
ATOM 639 C C . ARG A 1 86 ? 13.359 9.135 -38.409 1.00 56.34 86 ARG A C 1
ATOM 641 O O . ARG A 1 86 ? 13.488 9.263 -39.627 1.00 56.34 86 ARG A O 1
ATOM 648 N N . PRO A 1 87 ? 12.605 9.979 -37.683 1.00 58.31 87 PRO A N 1
ATOM 649 C CA . PRO A 1 87 ? 12.053 11.179 -38.298 1.00 58.31 87 PRO A CA 1
ATOM 650 C C . PRO A 1 87 ? 13.215 12.027 -38.851 1.00 58.31 87 PRO A C 1
ATOM 652 O O . PRO A 1 87 ? 14.241 12.157 -38.170 1.00 58.31 87 PRO A O 1
ATOM 655 N N . PRO A 1 88 ? 13.105 12.548 -40.088 1.00 57.34 88 PRO A N 1
ATOM 656 C CA . PRO A 1 88 ? 14.196 13.257 -40.740 1.00 57.34 88 PRO A CA 1
ATOM 657 C C . PRO A 1 88 ? 14.582 14.502 -39.924 1.00 57.34 88 PRO A C 1
ATOM 659 O O . PRO A 1 88 ? 13.703 15.157 -39.347 1.00 57.34 88 PRO A O 1
ATOM 662 N N . PRO A 1 89 ? 15.885 14.835 -39.841 1.00 62.69 89 PRO A N 1
ATOM 663 C CA . PRO A 1 89 ? 16.358 15.966 -39.054 1.00 62.69 89 PRO A CA 1
ATOM 664 C C . PRO A 1 89 ? 15.694 17.270 -39.529 1.00 62.69 89 PRO A C 1
ATOM 666 O O . PRO A 1 89 ? 15.338 17.372 -40.704 1.00 62.69 89 PRO A O 1
ATOM 669 N N . PRO A 1 90 ? 15.558 18.292 -38.665 1.00 67.06 90 PRO A N 1
ATOM 670 C CA . PRO A 1 90 ? 14.813 19.521 -38.974 1.00 67.06 90 PRO A CA 1
ATOM 671 C C . PRO A 1 90 ? 15.215 20.196 -40.296 1.00 67.06 90 PRO A C 1
ATOM 673 O O . PRO A 1 90 ? 14.385 20.777 -40.986 1.00 67.06 90 PRO A O 1
ATOM 676 N N . GLN A 1 91 ? 16.480 20.059 -40.696 1.00 67.50 91 GLN A N 1
ATOM 677 C CA . GLN A 1 91 ? 16.995 20.601 -41.955 1.00 67.50 91 GLN A CA 1
ATOM 678 C C . GLN A 1 91 ? 16.440 19.886 -43.198 1.00 67.50 91 GLN A C 1
ATOM 680 O O . GLN A 1 91 ? 16.263 20.511 -44.237 1.00 67.50 91 GLN A O 1
ATOM 685 N N . ALA A 1 92 ? 16.134 18.590 -43.103 1.00 63.38 92 ALA A N 1
ATOM 686 C CA . ALA A 1 92 ? 15.513 17.831 -44.185 1.00 63.38 92 ALA A CA 1
ATOM 687 C C . ALA A 1 92 ? 14.017 18.162 -44.326 1.00 63.38 92 ALA A C 1
ATOM 689 O O . ALA A 1 92 ? 13.507 18.186 -45.440 1.00 63.38 92 ALA A O 1
ATOM 690 N N . GLN A 1 93 ? 13.337 18.511 -43.230 1.00 65.75 93 GLN A N 1
ATOM 691 C CA . GLN A 1 93 ? 11.936 18.954 -43.267 1.00 65.75 93 GLN A CA 1
ATOM 692 C C . GLN A 1 93 ? 11.781 20.301 -43.991 1.00 65.75 93 GLN A C 1
ATOM 694 O O . GLN A 1 93 ? 10.847 20.480 -44.766 1.00 65.75 93 GLN A O 1
ATOM 699 N N . LEU A 1 94 ? 12.740 21.217 -43.809 1.00 64.44 94 LEU A N 1
ATOM 700 C CA . LEU A 1 94 ? 12.773 22.500 -44.521 1.00 64.44 94 LEU A CA 1
ATOM 701 C C . LEU A 1 94 ? 13.001 22.340 -46.029 1.00 64.44 94 LEU A C 1
ATOM 703 O O . LEU A 1 94 ? 12.497 23.143 -46.805 1.00 64.44 94 LEU A O 1
ATOM 707 N N . ARG A 1 95 ? 13.739 21.305 -46.450 1.00 62.31 95 ARG A N 1
ATOM 708 C CA . ARG A 1 95 ? 13.966 21.012 -47.874 1.00 62.31 95 ARG A CA 1
ATOM 709 C C . ARG A 1 95 ? 12.727 20.407 -48.528 1.00 62.31 95 ARG A C 1
ATOM 711 O O . ARG A 1 95 ? 12.344 20.871 -49.589 1.00 62.31 95 ARG A O 1
ATOM 718 N N . ILE A 1 96 ? 12.055 19.475 -47.852 1.00 64.75 96 ILE A N 1
ATOM 719 C CA . ILE A 1 96 ? 10.807 18.865 -48.341 1.00 64.75 96 ILE A CA 1
ATOM 720 C C . ILE A 1 96 ? 9.703 19.928 -48.486 1.00 64.75 96 ILE A C 1
ATOM 722 O O . ILE A 1 96 ? 9.047 19.992 -49.518 1.00 64.75 96 ILE A O 1
ATOM 726 N N . ALA A 1 97 ? 9.571 20.836 -47.512 1.00 65.19 97 ALA A N 1
ATOM 727 C CA . ALA A 1 97 ? 8.607 21.940 -47.574 1.00 65.19 97 ALA A CA 1
ATOM 728 C C . ALA A 1 97 ? 8.953 23.023 -48.620 1.00 65.19 97 ALA A C 1
ATOM 730 O O . ALA A 1 97 ? 8.074 23.771 -49.049 1.00 65.19 97 ALA A O 1
ATOM 731 N N . ALA A 1 98 ? 10.227 23.145 -49.011 1.00 64.44 98 ALA A N 1
ATOM 732 C CA . ALA A 1 98 ? 10.652 24.043 -50.086 1.00 64.44 98 ALA A CA 1
ATOM 733 C C . ALA A 1 98 ? 10.416 23.429 -51.476 1.00 64.44 98 ALA A C 1
ATOM 735 O O . ALA A 1 98 ? 10.113 24.158 -52.416 1.00 64.44 98 ALA A O 1
ATOM 736 N N . GLU A 1 99 ? 10.517 22.105 -51.594 1.00 61.34 99 GLU A N 1
ATOM 737 C CA . GLU A 1 99 ? 10.317 21.367 -52.845 1.00 61.34 99 GLU A CA 1
ATOM 738 C C . GLU A 1 99 ? 8.826 21.261 -53.206 1.00 61.34 99 GLU A C 1
ATOM 740 O O . GLU A 1 99 ? 8.447 21.516 -54.345 1.00 61.34 99 GLU A O 1
ATOM 745 N N . GLU A 1 100 ? 7.957 21.070 -52.208 1.00 60.88 100 GLU A N 1
ATOM 746 C CA . GLU A 1 100 ? 6.490 21.055 -52.366 1.00 60.88 100 GLU A CA 1
ATOM 747 C C . GLU A 1 100 ? 5.909 22.424 -52.789 1.00 60.88 100 GLU A C 1
ATOM 749 O O . GLU A 1 100 ? 4.803 22.516 -53.316 1.00 60.88 100 GLU A O 1
ATOM 754 N N . ARG A 1 101 ? 6.668 23.517 -52.610 1.00 59.50 101 ARG A N 1
ATOM 755 C CA . ARG A 1 101 ? 6.300 24.858 -53.103 1.00 59.50 101 ARG A CA 1
ATOM 756 C C . ARG A 1 101 ? 6.718 25.130 -54.551 1.00 59.50 101 ARG A C 1
ATOM 758 O O . ARG A 1 101 ? 6.305 26.151 -55.095 1.00 59.50 101 ARG A O 1
ATOM 765 N N . SER A 1 102 ? 7.509 24.254 -55.171 1.00 58.00 102 SER A N 1
ATOM 766 C CA . SER A 1 102 ? 7.949 24.393 -56.567 1.00 58.00 102 SER A CA 1
ATOM 767 C C . SER A 1 102 ? 7.011 23.714 -57.573 1.00 58.00 102 SER A C 1
ATOM 769 O O . SER A 1 102 ? 7.176 23.926 -58.769 1.00 58.00 102 SER A O 1
ATOM 771 N N . GLU A 1 103 ? 6.030 22.931 -57.117 1.00 58.38 103 GLU A N 1
ATOM 772 C CA . GLU A 1 103 ? 4.994 22.321 -57.972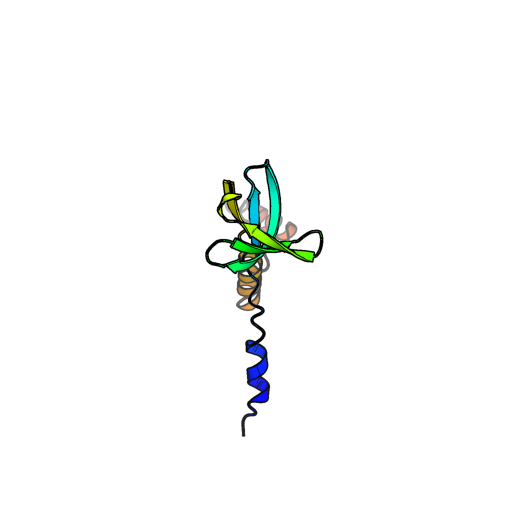 1.00 58.38 103 GLU A CA 1
ATOM 773 C C . GLU A 1 103 ? 3.730 23.195 -58.111 1.00 58.38 103 GLU A C 1
ATOM 775 O O . GLU A 1 103 ? 2.737 22.763 -58.691 1.00 58.38 103 GLU A O 1
ATOM 780 N N . TYR A 1 104 ? 3.752 24.432 -57.595 1.00 54.84 104 TYR A N 1
ATOM 781 C CA . TYR A 1 104 ? 2.619 25.370 -57.646 1.00 54.84 104 TYR A CA 1
ATOM 782 C C . TYR A 1 104 ? 2.972 26.739 -58.264 1.00 54.84 104 TYR A C 1
ATOM 784 O O . TYR A 1 104 ? 2.393 27.761 -57.882 1.00 54.84 104 TYR A O 1
ATOM 792 N N . ILE A 1 105 ? 3.925 26.765 -59.206 1.00 54.53 105 ILE A N 1
ATOM 793 C CA . ILE A 1 105 ? 4.215 27.911 -60.091 1.00 54.53 105 ILE A CA 1
ATOM 794 C C . ILE A 1 105 ? 4.273 27.424 -61.536 1.00 54.53 105 ILE A C 1
ATOM 796 O O . ILE A 1 105 ? 5.005 26.442 -61.783 1.00 54.53 105 ILE A O 1
#

Radius of gyration: 25.31 Å; chains: 1; bounding box: 31×60×71 Å

pLDDT: mean 74.53, std 18.34, range [47.09, 96.62]